Protein AF-A0A662KWF3-F1 (afdb_monomer)

Foldseek 3Di:
DDKDKPPAAAEEAEFKDKIWIDDDPQWQKKFKWWAFLVNPGIDGPDMDRDPRDIDGHGPPCPPSGTPPAAFTKIKMWTAGPVRDIDIDMHTYHYHYD

Radius of gyration: 13.08 Å; Cα contacts (8 Å, |Δi|>4): 223; chains: 1; bounding box: 26×28×37 Å

Sequence (97 aa):
FGIKVLPIIGQIVIGDVTVKVDADSDIKRVEFLLPLACHCGREIMHVDTTPPFEWEWKMDYDDDEIRDEGFTELYVRGYDANWNEYGDGITLYKVKL

pLDDT: mean 86.65, std 9.7, range [50.31, 97.5]

Structure (mmCIF, N/CA/C/O backbone):
data_AF-A0A662KWF3-F1
#
_entry.id   AF-A0A662KWF3-F1
#
loop_
_atom_site.group_PDB
_atom_site.id
_atom_site.type_symbol
_atom_site.label_atom_id
_atom_site.label_alt_id
_atom_site.label_comp_id
_atom_site.label_asym_id
_atom_site.label_entity_id
_atom_site.label_seq_id
_atom_site.pdbx_PDB_ins_code
_atom_site.Cartn_x
_atom_site.Cartn_y
_atom_site.Cartn_z
_atom_site.occupancy
_atom_site.B_iso_or_equiv
_atom_site.auth_seq_id
_atom_site.auth_comp_id
_atom_site.auth_asym_id
_atom_site.auth_atom_id
_atom_site.pdbx_PDB_model_num
ATOM 1 N N . PHE A 1 1 ? -1.349 -4.984 -16.538 1.00 50.31 1 PHE A N 1
ATOM 2 C CA . PHE A 1 1 ? -0.984 -3.953 -15.561 1.00 50.31 1 PHE A CA 1
ATOM 3 C C . PHE A 1 1 ? -2.074 -3.858 -14.530 1.00 50.31 1 PHE A C 1
ATOM 5 O O . PHE A 1 1 ? -3.039 -3.119 -14.697 1.00 50.31 1 PHE A O 1
ATOM 12 N N . GLY A 1 2 ? -1.968 -4.726 -13.531 1.00 64.38 2 GLY A N 1
ATOM 13 C CA . GLY A 1 2 ? -2.848 -4.753 -12.376 1.00 64.38 2 GLY A CA 1
ATOM 14 C C . GLY A 1 2 ? -2.019 -4.746 -11.103 1.00 64.38 2 GLY A C 1
ATOM 15 O O . GLY A 1 2 ? -0.981 -5.398 -11.026 1.00 64.38 2 GLY A O 1
ATOM 16 N N . ILE A 1 3 ? -2.488 -3.991 -10.121 1.00 73.81 3 ILE A N 1
ATOM 17 C CA . ILE A 1 3 ? -2.066 -4.098 -8.733 1.00 73.81 3 ILE A CA 1
ATOM 18 C C . ILE A 1 3 ? -3.325 -4.477 -7.973 1.00 73.81 3 ILE A C 1
ATOM 20 O O . ILE A 1 3 ? -4.370 -3.863 -8.180 1.00 73.81 3 ILE A O 1
ATOM 24 N N . LYS A 1 4 ? -3.240 -5.511 -7.144 1.00 80.06 4 LYS A N 1
ATOM 25 C CA . LYS A 1 4 ? -4.325 -5.921 -6.262 1.00 80.06 4 LYS A CA 1
ATOM 26 C C . LYS A 1 4 ? -3.813 -5.968 -4.836 1.00 80.06 4 LYS A C 1
ATOM 28 O O . LYS A 1 4 ? -2.857 -6.682 -4.536 1.00 80.06 4 LYS A O 1
ATOM 33 N N . VAL A 1 5 ? -4.484 -5.232 -3.961 1.00 78.00 5 VAL A N 1
ATOM 34 C CA . VAL A 1 5 ? -4.140 -5.159 -2.540 1.00 78.00 5 VAL A CA 1
ATOM 35 C C . VAL A 1 5 ? -4.991 -6.131 -1.736 1.00 78.00 5 VAL A C 1
ATOM 37 O O . VAL A 1 5 ? -6.187 -6.300 -1.984 1.00 78.00 5 VAL A O 1
ATOM 40 N N . LEU A 1 6 ? -4.358 -6.773 -0.762 1.00 79.44 6 LEU A N 1
ATOM 41 C CA . LEU A 1 6 ? -5.004 -7.505 0.318 1.00 79.44 6 LEU A CA 1
ATOM 42 C C . LEU A 1 6 ? -4.649 -6.817 1.642 1.00 79.44 6 LEU A C 1
ATOM 44 O O . LEU A 1 6 ? -3.481 -6.455 1.807 1.00 79.44 6 LEU A O 1
ATOM 48 N N . PRO A 1 7 ? -5.587 -6.650 2.596 1.00 76.31 7 PRO A N 1
ATOM 49 C CA . PRO A 1 7 ? -6.963 -7.179 2.652 1.00 76.31 7 PRO A CA 1
ATOM 50 C C . PRO A 1 7 ? -7.917 -6.609 1.587 1.00 76.31 7 PRO A C 1
ATOM 52 O O . PRO A 1 7 ? -7.607 -5.634 0.919 1.00 76.31 7 PRO A O 1
ATOM 55 N N . ILE A 1 8 ? -9.074 -7.243 1.379 1.00 79.00 8 ILE A N 1
ATOM 56 C CA . ILE A 1 8 ? -10.046 -6.769 0.376 1.00 79.00 8 ILE A CA 1
ATOM 57 C C . ILE A 1 8 ? -10.885 -5.599 0.911 1.00 79.00 8 ILE A C 1
ATOM 59 O O . ILE A 1 8 ? -11.068 -5.447 2.119 1.00 79.00 8 ILE A O 1
ATOM 63 N N . ILE A 1 9 ? -11.428 -4.788 -0.001 1.00 72.06 9 ILE A N 1
ATOM 64 C CA . ILE A 1 9 ? -12.276 -3.627 0.317 1.00 72.06 9 ILE A CA 1
ATOM 65 C C . ILE A 1 9 ? -13.409 -4.017 1.280 1.00 72.06 9 ILE A C 1
ATOM 67 O O . ILE A 1 9 ? -14.111 -5.006 1.065 1.00 72.06 9 ILE A O 1
ATOM 71 N N . GLY A 1 10 ? -13.613 -3.206 2.321 1.00 64.44 10 GLY A N 1
ATOM 72 C CA . GLY A 1 10 ? -14.696 -3.360 3.296 1.00 64.44 10 GLY A CA 1
ATOM 73 C C . GLY A 1 10 ? -14.430 -4.387 4.398 1.00 64.44 10 GLY A C 1
ATOM 74 O O . GLY A 1 10 ? -15.309 -4.631 5.225 1.00 64.44 10 GLY A O 1
ATOM 75 N N . GLN A 1 11 ? -13.239 -4.987 4.440 1.00 78.38 11 GLN A N 1
ATOM 76 C CA . GLN A 1 11 ? -12.863 -5.908 5.504 1.00 78.38 11 GLN A CA 1
ATOM 77 C C . GLN A 1 11 ? -12.621 -5.161 6.830 1.00 78.38 11 GLN A C 1
ATOM 79 O O . GLN A 1 11 ? -11.982 -4.108 6.864 1.00 78.38 11 GLN A O 1
ATOM 84 N N . ILE A 1 12 ? -13.122 -5.731 7.931 1.00 80.12 12 ILE A N 1
ATOM 85 C CA . ILE A 1 12 ? -12.731 -5.332 9.288 1.00 80.12 12 ILE A CA 1
ATOM 86 C C . ILE A 1 12 ? -11.432 -6.063 9.621 1.00 80.12 12 ILE A C 1
ATOM 88 O O . ILE A 1 12 ? -11.368 -7.291 9.518 1.00 80.12 12 ILE A O 1
ATOM 92 N N . VAL A 1 13 ? -10.409 -5.314 10.016 1.00 81.75 13 VAL A N 1
ATOM 93 C CA . VAL A 1 13 ? -9.107 -5.845 10.436 1.00 81.75 13 VAL A CA 1
ATOM 94 C C . VAL A 1 13 ? -8.815 -5.410 11.866 1.00 81.75 13 VAL A C 1
ATOM 96 O O . VAL A 1 13 ? -9.207 -4.322 12.278 1.00 81.75 13 VAL A O 1
ATOM 99 N N . ILE A 1 14 ? -8.190 -6.288 12.645 1.00 79.88 14 ILE A N 1
ATOM 100 C CA . ILE A 1 14 ? -7.990 -6.109 14.086 1.00 79.88 14 ILE A CA 1
ATOM 101 C C . ILE A 1 14 ? -6.502 -6.286 14.373 1.00 79.88 14 ILE A C 1
ATOM 103 O O . ILE A 1 14 ? -5.947 -7.315 13.989 1.00 79.88 14 ILE A O 1
ATOM 107 N N . GLY A 1 15 ? -5.884 -5.333 15.071 1.00 82.75 15 GLY A N 1
ATOM 108 C CA . GLY A 1 15 ? -4.466 -5.422 15.414 1.00 82.75 15 GLY A CA 1
ATOM 109 C C . GLY A 1 15 ? -3.528 -5.097 14.247 1.00 82.75 15 GLY A C 1
ATOM 110 O O . GLY A 1 15 ? -3.870 -4.344 13.329 1.00 82.75 15 GLY A O 1
ATOM 111 N N . ASP A 1 16 ? -2.341 -5.698 14.296 1.00 85.69 16 ASP A N 1
ATOM 112 C CA . ASP A 1 16 ? -1.352 -5.640 13.222 1.00 85.69 16 ASP A CA 1
ATOM 113 C C . ASP A 1 16 ? -1.870 -6.358 11.970 1.00 85.69 16 ASP A C 1
ATOM 115 O O . ASP A 1 16 ? -2.461 -7.441 12.037 1.00 85.69 16 ASP A O 1
ATOM 119 N N . VAL A 1 17 ? -1.637 -5.756 10.805 1.00 88.31 17 VAL A N 1
ATOM 120 C CA . VAL A 1 17 ? -2.158 -6.257 9.529 1.00 88.31 17 VAL A CA 1
ATOM 121 C C . VAL A 1 17 ? -1.018 -6.462 8.550 1.00 88.31 17 VAL A C 1
ATOM 123 O O . VAL A 1 17 ? -0.250 -5.546 8.272 1.00 88.31 17 VAL A O 1
ATOM 126 N N . THR A 1 18 ? -0.936 -7.654 7.960 1.00 90.19 18 THR A N 1
ATOM 127 C CA . THR A 1 18 ? -0.069 -7.876 6.801 1.00 90.19 18 THR A CA 1
ATOM 128 C C . THR A 1 18 ? -0.796 -7.454 5.535 1.00 90.19 18 THR A C 1
ATOM 130 O O . THR A 1 18 ? -1.758 -8.099 5.110 1.00 90.19 18 THR A O 1
ATOM 133 N N . VAL A 1 19 ? -0.313 -6.383 4.920 1.00 91.38 19 VAL A N 1
ATOM 134 C CA . VAL A 1 19 ? -0.727 -5.968 3.586 1.00 91.38 19 VAL A CA 1
ATOM 135 C C . VAL A 1 19 ? 0.083 -6.750 2.567 1.00 91.38 19 VAL A C 1
ATOM 137 O O . VAL A 1 19 ? 1.306 -6.826 2.673 1.00 91.38 19 VAL A O 1
ATOM 140 N N . LYS A 1 20 ? -0.591 -7.302 1.557 1.00 92.38 20 LYS A N 1
ATOM 141 C CA . LYS A 1 20 ? 0.066 -7.968 0.428 1.00 92.38 20 LYS A CA 1
ATOM 142 C C . LYS A 1 20 ? -0.367 -7.342 -0.878 1.00 92.38 20 LYS A C 1
ATOM 144 O O . LYS A 1 20 ? -1.549 -7.050 -1.061 1.00 92.38 20 LYS A O 1
ATOM 149 N N . VAL A 1 21 ? 0.586 -7.177 -1.782 1.00 92.50 21 VAL A N 1
ATOM 150 C CA . VAL A 1 21 ? 0.342 -6.640 -3.114 1.00 92.50 21 VAL A CA 1
ATOM 151 C C . VAL A 1 21 ? 0.680 -7.696 -4.156 1.00 92.50 21 VAL A C 1
ATOM 153 O O . VAL A 1 21 ? 1.827 -8.115 -4.293 1.00 92.50 21 VAL A O 1
ATOM 156 N N . ASP A 1 22 ? -0.346 -8.110 -4.894 1.00 90.38 22 ASP A N 1
ATOM 157 C CA . ASP A 1 22 ? -0.194 -8.897 -6.111 1.00 90.38 22 ASP A CA 1
ATOM 158 C C . ASP A 1 22 ? -0.029 -7.927 -7.284 1.00 90.38 22 ASP A C 1
ATOM 160 O O . ASP A 1 22 ? -0.906 -7.099 -7.548 1.00 90.38 22 ASP A O 1
ATOM 164 N N . ALA A 1 23 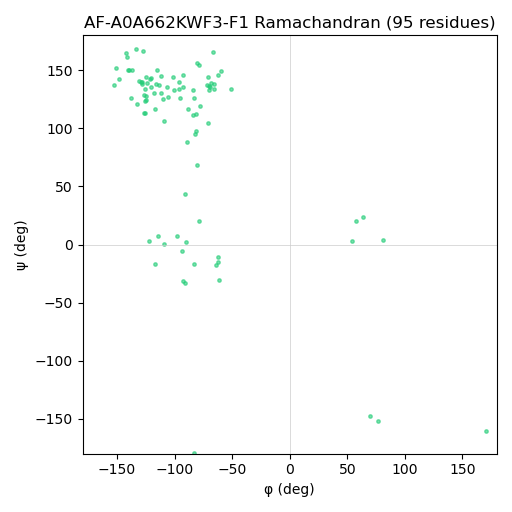? 1.132 -7.976 -7.925 1.00 89.69 23 ALA A N 1
ATOM 165 C CA . ALA A 1 23 ? 1.542 -7.045 -8.963 1.00 89.69 23 ALA A CA 1
ATOM 166 C C . ALA A 1 23 ? 2.205 -7.796 -10.119 1.00 89.69 23 ALA A C 1
ATOM 168 O O . ALA A 1 23 ? 2.850 -8.830 -9.924 1.00 89.69 23 ALA A O 1
ATOM 169 N N . ASP A 1 24 ? 2.076 -7.245 -11.325 1.00 89.31 24 ASP A N 1
ATOM 170 C CA . ASP A 1 24 ? 2.728 -7.799 -12.510 1.00 89.31 24 ASP A CA 1
ATOM 171 C C . ASP A 1 24 ? 4.267 -7.829 -12.348 1.00 89.31 24 ASP A C 1
ATOM 173 O O . ASP A 1 24 ? 4.875 -6.996 -11.674 1.00 89.31 24 ASP A O 1
ATOM 177 N N . SER A 1 25 ? 4.926 -8.808 -12.983 1.00 89.62 25 SER A N 1
ATOM 178 C CA . SER A 1 25 ? 6.372 -9.081 -12.812 1.00 89.62 25 SER A CA 1
ATOM 179 C C . SER A 1 25 ? 7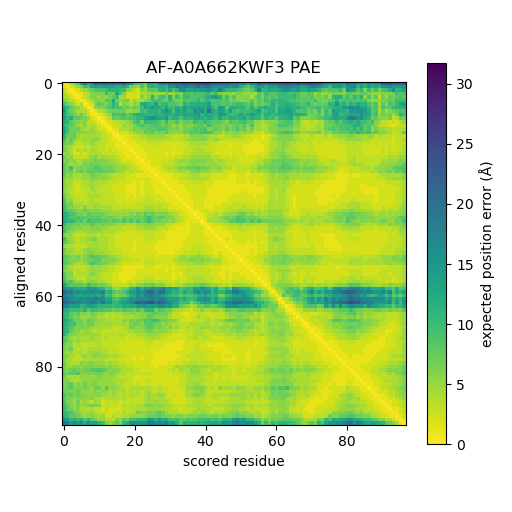.321 -7.940 -13.234 1.00 89.62 25 SER A C 1
ATOM 181 O O . SER A 1 25 ? 8.523 -7.950 -12.932 1.00 89.62 25 SER A O 1
ATOM 183 N N . ASP A 1 26 ? 6.809 -6.965 -13.979 1.00 93.00 26 ASP A N 1
ATOM 184 C CA . ASP A 1 26 ? 7.530 -5.780 -14.425 1.00 93.00 26 ASP A CA 1
ATOM 185 C C . ASP A 1 26 ? 7.575 -4.669 -13.366 1.00 93.00 26 ASP A C 1
ATOM 187 O O . ASP A 1 26 ? 8.473 -3.827 -13.440 1.00 93.00 26 ASP A O 1
ATOM 191 N N . ILE A 1 27 ? 6.715 -4.720 -12.343 1.00 95.25 27 ILE A N 1
ATOM 192 C CA . ILE A 1 27 ? 6.778 -3.827 -11.182 1.00 95.25 27 ILE A CA 1
ATOM 193 C C . ILE A 1 27 ? 8.062 -4.097 -10.386 1.00 95.25 27 ILE A C 1
ATOM 195 O O . ILE A 1 27 ? 8.447 -5.242 -10.136 1.00 95.25 27 ILE A O 1
ATOM 199 N N . LYS A 1 28 ? 8.763 -3.021 -10.017 1.00 95.62 28 LYS A N 1
ATOM 200 C CA . LYS A 1 28 ? 10.068 -3.037 -9.329 1.00 95.62 28 LYS A CA 1
ATOM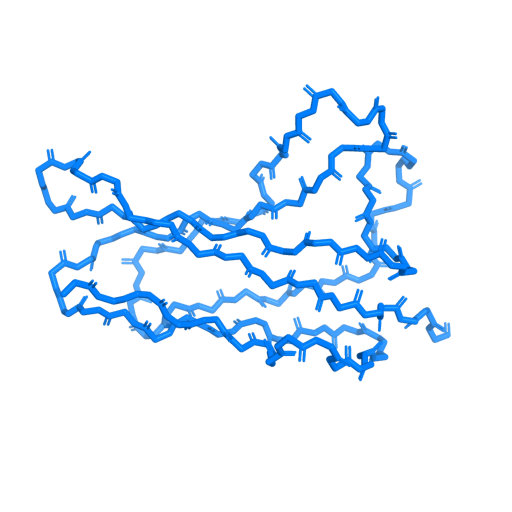 201 C C . LYS A 1 28 ? 10.040 -2.421 -7.942 1.00 95.62 28 LYS A C 1
ATOM 203 O O . LYS A 1 28 ? 10.971 -2.621 -7.170 1.00 95.62 28 LYS A O 1
ATOM 208 N N . ARG A 1 29 ? 9.002 -1.653 -7.637 1.00 96.38 29 ARG A N 1
ATOM 209 C CA . ARG A 1 29 ? 8.873 -0.932 -6.378 1.00 96.38 29 ARG A CA 1
ATOM 210 C C . ARG A 1 29 ? 7.406 -0.738 -6.066 1.00 96.38 29 ARG A C 1
ATOM 212 O O . ARG A 1 29 ? 6.666 -0.359 -6.965 1.00 96.38 29 ARG A O 1
ATOM 219 N N . VAL A 1 30 ? 7.021 -0.945 -4.816 1.00 96.88 30 VAL A N 1
ATOM 220 C CA . VAL A 1 30 ? 5.699 -0.636 -4.283 1.00 96.88 30 VAL A CA 1
ATOM 221 C C . VAL A 1 30 ? 5.868 0.259 -3.062 1.00 96.88 30 VAL A C 1
ATOM 223 O O . VAL A 1 30 ? 6.581 -0.080 -2.123 1.00 96.88 30 VAL A O 1
ATOM 226 N N . GLU A 1 31 ? 5.231 1.420 -3.087 1.00 97.50 31 GLU A N 1
ATOM 227 C CA . GLU A 1 31 ? 5.070 2.302 -1.936 1.00 97.50 31 GLU A CA 1
ATOM 228 C C . GLU A 1 31 ? 3.706 2.032 -1.299 1.00 97.50 31 GLU A C 1
ATOM 230 O O . GLU A 1 31 ? 2.699 1.961 -2.003 1.00 97.50 31 GLU A O 1
ATOM 235 N N . PHE A 1 32 ? 3.669 1.910 0.024 1.00 95.31 32 PHE A N 1
ATOM 236 C CA . PHE A 1 32 ? 2.455 1.776 0.822 1.00 95.31 32 PHE A CA 1
ATOM 237 C C . PHE A 1 32 ? 2.205 3.093 1.536 1.00 95.31 32 PHE A C 1
ATOM 239 O O . PHE A 1 32 ? 3.098 3.614 2.208 1.00 95.31 32 PHE A O 1
ATOM 246 N N . LEU A 1 33 ? 1.004 3.639 1.376 1.00 94.69 33 LEU A N 1
ATOM 247 C CA . LEU A 1 33 ? 0.673 4.973 1.840 1.00 94.69 33 LEU A CA 1
ATOM 248 C C . LEU A 1 33 ? -0.596 4.990 2.675 1.00 94.69 33 LEU A C 1
ATOM 250 O O . LEU A 1 33 ? -1.603 4.371 2.315 1.00 94.69 33 LEU A O 1
ATOM 254 N N . LEU A 1 34 ? -0.559 5.793 3.734 1.00 92.81 34 LEU A N 1
ATOM 255 C CA . LEU A 1 34 ? -1.708 6.072 4.585 1.00 92.81 34 LEU A CA 1
ATOM 256 C C . LEU A 1 34 ? -2.103 7.550 4.508 1.00 92.81 34 LEU A C 1
ATOM 258 O O . LEU A 1 34 ? -1.257 8.409 4.253 1.00 92.81 34 LEU A O 1
ATOM 262 N N . PRO A 1 35 ? -3.393 7.871 4.686 1.00 92.06 35 PRO A N 1
ATOM 263 C CA . PRO A 1 35 ? -3.866 9.243 4.735 1.00 92.06 35 PRO A CA 1
ATOM 264 C C . PRO A 1 35 ? -3.361 9.952 5.990 1.00 92.06 35 PRO A C 1
ATOM 266 O O . PRO A 1 35 ? -3.401 9.405 7.090 1.00 92.06 35 PRO A O 1
ATOM 269 N N . LEU A 1 36 ? -2.967 11.211 5.821 1.00 90.94 36 LEU A N 1
ATOM 270 C CA . LEU A 1 36 ? -2.682 12.099 6.941 1.00 90.94 36 LEU A CA 1
ATOM 271 C C . LEU A 1 36 ? -3.991 12.487 7.654 1.00 90.94 36 LEU A C 1
ATOM 273 O O . LEU A 1 36 ? -5.013 12.736 7.003 1.00 90.94 36 LEU A O 1
ATOM 277 N N . ALA A 1 37 ? -3.957 12.628 8.977 1.00 87.94 37 ALA A N 1
ATOM 278 C CA . ALA A 1 37 ? -5.100 13.015 9.806 1.00 87.94 37 ALA A CA 1
ATOM 279 C C . ALA A 1 37 ? -5.648 14.415 9.463 1.00 87.94 37 ALA A C 1
ATOM 281 O O . ALA A 1 37 ? -6.857 14.654 9.512 1.00 87.94 37 ALA A O 1
ATOM 282 N N . CYS A 1 38 ? -4.782 15.327 9.002 1.00 86.44 38 CYS A N 1
ATOM 283 C CA . CYS A 1 38 ? -5.155 16.643 8.458 1.00 86.44 38 CYS A CA 1
ATOM 284 C C . CYS A 1 38 ? -6.034 16.568 7.191 1.00 86.44 38 CYS A C 1
ATOM 286 O O . CYS A 1 38 ? -6.505 17.605 6.727 1.00 86.44 38 CYS A O 1
ATOM 288 N N . HIS A 1 39 ? -6.203 15.384 6.581 1.00 83.56 39 HIS A N 1
ATOM 289 C CA . HIS A 1 39 ? -6.809 15.184 5.256 1.00 83.56 39 HIS A CA 1
ATOM 290 C C . HIS A 1 39 ? -6.101 15.958 4.127 1.00 83.56 39 HIS A C 1
ATOM 292 O O . HIS A 1 39 ? -6.669 16.192 3.061 1.00 83.56 39 HIS A O 1
ATOM 298 N N . CYS A 1 40 ? -4.850 16.358 4.354 1.00 85.69 40 CYS A N 1
ATOM 299 C CA . CYS A 1 40 ? -4.071 17.195 3.449 1.00 85.69 40 CYS A CA 1
ATOM 300 C C . CYS A 1 40 ? -3.194 16.397 2.472 1.00 85.69 40 CYS A C 1
ATOM 302 O O . CYS A 1 40 ? -2.613 16.976 1.556 1.00 85.69 40 CYS A O 1
ATOM 304 N N . GLY A 1 41 ? -3.131 15.071 2.618 1.00 91.25 41 GLY A N 1
ATOM 305 C CA . GLY A 1 41 ? -2.351 14.215 1.736 1.00 91.25 41 GLY A CA 1
ATOM 306 C C . GLY A 1 41 ? -2.239 12.778 2.231 1.00 91.25 41 GLY A C 1
ATOM 307 O O . GLY A 1 41 ? -3.047 12.310 3.037 1.00 91.25 41 GLY A O 1
ATOM 308 N N . ARG A 1 42 ? -1.228 12.084 1.709 1.00 93.00 42 ARG A N 1
ATOM 309 C CA . ARG A 1 42 ? -0.860 10.719 2.085 1.00 93.00 42 ARG A CA 1
ATOM 310 C C . ARG A 1 42 ? 0.636 10.674 2.353 1.00 93.00 42 ARG A C 1
ATOM 312 O O . ARG A 1 42 ? 1.390 11.271 1.586 1.00 93.00 42 ARG A O 1
ATOM 319 N N . GLU A 1 43 ? 1.023 9.933 3.375 1.00 92.38 43 GLU A N 1
ATOM 320 C CA . GLU A 1 43 ? 2.412 9.709 3.764 1.00 92.38 43 GLU A CA 1
ATOM 321 C C . GLU A 1 43 ? 2.868 8.334 3.266 1.00 92.38 43 GLU A C 1
ATOM 323 O O . GLU A 1 43 ? 2.070 7.393 3.237 1.00 92.38 43 GLU A O 1
ATOM 328 N N . ILE A 1 44 ? 4.133 8.206 2.852 1.00 94.44 44 ILE A N 1
ATOM 329 C CA . ILE A 1 44 ? 4.717 6.905 2.503 1.00 94.44 44 ILE A CA 1
ATOM 330 C C . ILE A 1 44 ? 5.144 6.220 3.798 1.00 94.44 44 ILE A C 1
ATOM 332 O O . ILE A 1 44 ? 6.104 6.633 4.439 1.00 94.44 44 ILE A O 1
ATOM 336 N N . MET A 1 45 ? 4.461 5.136 4.141 1.00 92.38 45 MET A N 1
ATOM 337 C CA . MET A 1 45 ? 4.718 4.384 5.369 1.00 92.38 45 MET A CA 1
ATOM 338 C C . MET A 1 45 ? 5.742 3.273 5.158 1.00 92.38 45 MET A C 1
ATOM 340 O O . MET A 1 45 ? 6.515 2.941 6.055 1.00 92.38 45 MET A O 1
ATOM 344 N N . HIS A 1 46 ? 5.748 2.683 3.963 1.00 95.12 46 HIS A N 1
ATOM 345 C CA . HIS A 1 46 ? 6.662 1.606 3.620 1.00 95.12 46 HIS A CA 1
ATOM 346 C C . HIS A 1 46 ? 6.983 1.596 2.129 1.00 95.12 46 HIS A C 1
ATOM 348 O O . HIS A 1 46 ? 6.179 2.015 1.297 1.00 95.12 46 HIS A O 1
ATOM 354 N N . VAL A 1 47 ? 8.169 1.097 1.792 1.00 96.56 47 VAL A N 1
ATOM 355 C CA . VAL A 1 47 ? 8.607 0.888 0.414 1.00 96.56 47 VAL A CA 1
ATOM 356 C C . VAL A 1 47 ? 9.198 -0.504 0.318 1.00 96.56 47 VAL A C 1
ATOM 358 O O . VAL A 1 47 ? 10.197 -0.791 0.974 1.00 96.56 47 VAL A O 1
ATOM 361 N N . ASP A 1 48 ? 8.623 -1.323 -0.552 1.00 97.06 48 ASP A N 1
ATOM 362 C CA . ASP A 1 48 ? 9.140 -2.644 -0.875 1.00 97.06 48 ASP A CA 1
ATOM 363 C C . ASP A 1 48 ? 9.612 -2.679 -2.334 1.00 97.06 48 ASP A C 1
ATOM 365 O O . ASP A 1 48 ? 8.987 -2.123 -3.236 1.00 97.06 48 ASP A O 1
ATOM 369 N N . THR A 1 49 ? 10.759 -3.301 -2.574 1.00 96.38 49 THR A N 1
ATOM 370 C CA . THR A 1 49 ? 11.381 -3.435 -3.903 1.00 96.38 49 THR A CA 1
ATOM 371 C C . THR A 1 49 ? 11.605 -4.891 -4.303 1.00 96.38 49 THR A C 1
ATOM 373 O O . THR A 1 49 ? 12.153 -5.157 -5.373 1.00 96.38 49 THR A O 1
ATOM 376 N N . THR A 1 50 ? 11.177 -5.847 -3.472 1.00 93.50 50 THR A N 1
ATOM 377 C CA . THR A 1 50 ? 11.389 -7.277 -3.704 1.00 93.50 50 THR A CA 1
ATOM 378 C C . THR A 1 50 ? 10.060 -8.033 -3.657 1.00 93.50 50 THR A C 1
ATOM 380 O O . THR A 1 50 ? 9.475 -8.155 -2.591 1.00 93.50 50 THR A O 1
ATOM 383 N N . PRO A 1 51 ? 9.583 -8.600 -4.781 1.00 90.44 51 PRO A N 1
ATOM 384 C CA . PRO A 1 51 ? 8.408 -9.467 -4.769 1.00 90.44 51 PRO A CA 1
ATOM 385 C C . PRO A 1 51 ? 8.622 -10.737 -3.911 1.00 90.44 51 PRO A C 1
ATOM 387 O O . PRO A 1 51 ? 9.717 -11.310 -3.961 1.00 90.44 51 PRO A O 1
ATOM 390 N N . PRO A 1 52 ? 7.588 -11.262 -3.220 1.00 91.56 52 PRO A N 1
ATOM 391 C CA . PRO A 1 52 ? 6.242 -10.698 -3.089 1.00 91.56 52 PRO A CA 1
ATOM 392 C C . PRO A 1 52 ? 6.248 -9.416 -2.248 1.00 91.56 52 PRO A C 1
ATOM 394 O O . PRO A 1 52 ? 6.886 -9.382 -1.204 1.00 91.56 52 PRO A O 1
ATOM 397 N N . PHE A 1 53 ? 5.529 -8.388 -2.711 1.00 95.06 53 PHE A N 1
ATOM 398 C CA . PHE A 1 53 ? 5.514 -7.086 -2.047 1.00 95.06 53 PHE A CA 1
ATOM 399 C C . PHE A 1 53 ? 4.602 -7.118 -0.823 1.00 95.06 53 PHE A C 1
ATOM 401 O O . PHE A 1 53 ? 3.392 -7.353 -0.952 1.00 95.06 53 PHE A O 1
ATOM 408 N N . GLU A 1 54 ? 5.162 -6.866 0.355 1.00 95.25 54 GLU A N 1
ATOM 409 C CA . GLU A 1 54 ? 4.440 -6.996 1.621 1.00 95.25 54 GLU A CA 1
ATOM 410 C C . GLU A 1 54 ? 4.790 -5.876 2.604 1.00 95.25 54 GLU A C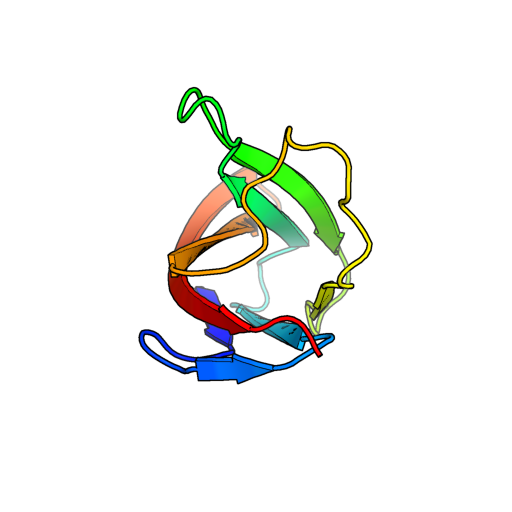 1
ATOM 412 O O . GLU A 1 54 ? 5.899 -5.352 2.626 1.00 95.25 54 GLU A O 1
ATOM 417 N N . TRP A 1 55 ? 3.829 -5.524 3.458 1.00 94.19 55 TRP A N 1
ATOM 418 C CA . TRP A 1 55 ? 4.053 -4.594 4.558 1.00 94.19 55 TRP A CA 1
ATOM 419 C C . TRP A 1 55 ? 3.356 -5.083 5.827 1.00 94.19 55 TRP A C 1
ATOM 421 O O . TRP A 1 55 ? 2.153 -5.347 5.837 1.00 94.19 55 TRP A O 1
ATOM 431 N N . GLU A 1 56 ? 4.121 -5.199 6.911 1.00 91.81 56 GLU A N 1
ATOM 432 C CA . GLU A 1 56 ? 3.588 -5.397 8.257 1.00 91.81 56 GLU A CA 1
ATOM 433 C C . GLU A 1 56 ? 3.184 -4.036 8.834 1.00 91.81 56 GLU A C 1
ATOM 435 O O . GLU A 1 56 ? 4.007 -3.290 9.368 1.00 91.81 56 GLU A O 1
ATOM 440 N N . TRP A 1 57 ? 1.906 -3.698 8.688 1.00 89.25 57 TRP A N 1
ATOM 441 C CA . TRP A 1 57 ? 1.344 -2.461 9.203 1.00 89.25 57 TRP A CA 1
ATOM 442 C C . TRP A 1 57 ? 1.027 -2.610 10.692 1.00 89.25 57 TRP A C 1
ATOM 444 O O . TRP A 1 57 ? -0.023 -3.139 11.076 1.00 89.25 57 TRP A O 1
ATOM 454 N N . LYS A 1 58 ? 1.963 -2.130 11.514 1.00 82.19 58 LYS A N 1
ATOM 455 C CA . LYS A 1 58 ? 1.879 -2.139 12.979 1.00 82.19 58 LYS A CA 1
ATOM 456 C C . LYS A 1 58 ? 0.991 -1.018 13.511 1.00 82.19 58 LYS A C 1
ATOM 458 O O . LYS A 1 58 ? 0.755 -0.025 12.825 1.00 82.19 58 LYS A O 1
ATOM 463 N N . MET A 1 59 ? 0.433 -1.224 14.704 1.00 67.19 59 MET A N 1
ATOM 464 C CA . MET A 1 59 ? -0.439 -0.267 15.408 1.00 67.19 59 MET A CA 1
ATOM 465 C C . MET A 1 59 ? 0.324 0.688 16.342 1.00 67.19 59 MET A C 1
ATOM 467 O O . MET A 1 59 ? -0.083 0.883 17.486 1.00 67.19 59 MET A O 1
ATOM 471 N N . ASP A 1 60 ? 1.461 1.230 15.911 1.00 64.56 60 ASP A N 1
ATOM 472 C CA . ASP A 1 60 ? 2.328 2.064 16.755 1.00 64.56 60 ASP A CA 1
ATOM 473 C C . ASP A 1 60 ? 2.434 3.533 16.314 1.00 64.56 60 ASP A C 1
ATOM 475 O O . ASP A 1 60 ? 3.188 4.294 16.921 1.00 64.56 60 ASP A O 1
ATOM 479 N N . TYR A 1 61 ? 1.646 3.966 15.324 1.00 65.38 61 TYR A N 1
ATOM 480 C CA . TYR A 1 61 ? 1.586 5.368 14.897 1.00 65.38 61 TYR A CA 1
ATOM 481 C C . TYR A 1 61 ? 0.684 6.191 15.837 1.00 65.38 61 TYR A C 1
ATOM 483 O O . TYR A 1 61 ? -0.399 6.629 15.475 1.00 65.38 61 TYR A O 1
ATOM 491 N N . ASP A 1 62 ? 1.127 6.389 17.080 1.00 62.47 62 ASP A N 1
ATOM 492 C CA . ASP A 1 62 ? 0.441 7.192 18.114 1.00 62.47 62 ASP A CA 1
ATOM 493 C C . ASP A 1 62 ? 0.654 8.720 17.919 1.00 62.47 62 ASP A C 1
ATOM 495 O O . ASP A 1 62 ? 0.542 9.499 18.866 1.00 62.47 62 ASP A O 1
ATOM 499 N N . ASP A 1 63 ? 1.021 9.172 16.714 1.00 65.12 63 ASP A N 1
ATOM 500 C CA . ASP A 1 63 ? 1.455 10.553 16.460 1.00 65.12 63 ASP A CA 1
ATOM 501 C C . ASP A 1 63 ? 0.330 11.533 16.080 1.00 65.12 63 ASP A C 1
ATOM 503 O O . ASP A 1 63 ? 0.612 12.708 15.868 1.00 65.12 63 ASP A O 1
ATOM 507 N N . ASP A 1 64 ? -0.939 11.106 16.042 1.00 70.56 64 ASP A N 1
ATOM 508 C CA . ASP A 1 64 ? -2.095 11.893 15.559 1.00 70.56 64 ASP A CA 1
ATOM 509 C C . ASP A 1 64 ? -1.913 12.468 14.128 1.00 70.56 64 ASP A C 1
ATOM 511 O O . ASP A 1 64 ? -2.786 13.183 13.628 1.00 70.56 64 ASP A O 1
ATOM 515 N N . GLU A 1 65 ? -0.806 12.167 13.438 1.00 82.94 65 GLU A N 1
ATOM 516 C CA . GLU A 1 65 ? -0.468 12.696 12.115 1.00 82.94 65 GLU A CA 1
ATOM 517 C C . GLU A 1 65 ? -0.968 11.767 11.011 1.00 82.94 65 GLU A C 1
ATOM 519 O O . GLU A 1 65 ? -1.384 12.238 9.946 1.00 82.94 65 GLU A O 1
ATOM 524 N N . ILE A 1 66 ? -1.005 10.461 11.279 1.00 87.50 66 ILE A N 1
ATOM 525 C CA . ILE A 1 66 ? -1.487 9.430 10.360 1.00 87.50 66 ILE A CA 1
ATOM 526 C C . ILE A 1 66 ? -2.843 8.900 10.815 1.00 87.50 66 ILE A C 1
ATOM 528 O O . ILE A 1 66 ? -3.069 8.593 11.980 1.00 87.50 66 ILE A O 1
ATOM 532 N N . ARG A 1 67 ? -3.777 8.746 9.873 1.00 84.81 67 ARG A N 1
ATOM 533 C CA . ARG A 1 67 ? -5.053 8.080 10.144 1.00 84.81 67 ARG A CA 1
ATOM 534 C C . ARG A 1 67 ? -4.903 6.589 9.887 1.00 84.81 67 ARG A C 1
ATOM 536 O O . ARG A 1 67 ? -5.180 6.119 8.781 1.00 84.81 67 ARG A O 1
ATOM 543 N N . ASP A 1 68 ? -4.486 5.844 10.901 1.00 83.12 68 ASP A N 1
ATOM 544 C CA . ASP A 1 68 ? -4.198 4.417 10.780 1.00 83.12 68 ASP A CA 1
ATOM 545 C C . ASP A 1 68 ? -5.211 3.489 11.493 1.00 83.12 68 ASP A C 1
ATOM 547 O O . ASP A 1 68 ? -5.112 2.266 11.394 1.00 83.12 68 ASP A O 1
ATOM 551 N N . GLU A 1 69 ? -6.234 4.061 12.132 1.00 85.00 69 GLU A N 1
ATOM 552 C CA . GLU A 1 69 ? -7.322 3.363 12.827 1.00 85.00 69 GLU A CA 1
ATOM 553 C C . GLU A 1 69 ? -8.714 3.838 12.352 1.00 85.00 69 GLU A C 1
ATOM 555 O O . GLU A 1 69 ? -8.871 4.861 11.677 1.00 85.00 69 GLU A O 1
ATOM 560 N N . GLY A 1 70 ? -9.760 3.082 12.702 1.00 85.44 70 GLY A N 1
ATOM 561 C CA . GLY A 1 70 ? -11.143 3.367 12.323 1.00 85.44 70 GLY A CA 1
ATOM 562 C C . GLY A 1 70 ? -11.399 3.158 10.830 1.00 85.44 70 GLY A C 1
ATOM 563 O O . GLY A 1 70 ? -10.807 2.281 10.200 1.00 85.44 70 GLY A O 1
ATOM 564 N N . PHE A 1 71 ? -12.312 3.949 10.251 1.00 86.56 71 PHE A N 1
ATOM 565 C CA . PHE A 1 71 ? -12.495 3.979 8.797 1.00 86.56 71 PHE A CA 1
ATOM 566 C C . PHE A 1 71 ? -11.290 4.661 8.157 1.00 86.56 71 PHE A C 1
ATOM 568 O O . PHE A 1 71 ? -11.163 5.887 8.196 1.00 86.56 71 PHE A O 1
ATOM 575 N N . THR A 1 72 ? -10.423 3.861 7.545 1.00 87.81 72 THR A N 1
ATOM 576 C CA . THR A 1 72 ? -9.226 4.360 6.882 1.00 87.81 72 THR A CA 1
ATOM 577 C C . THR A 1 72 ? -9.043 3.754 5.496 1.00 87.81 72 THR A C 1
ATOM 579 O O . THR A 1 72 ? -9.750 2.837 5.072 1.00 87.81 72 THR A O 1
ATOM 582 N N . GLU A 1 73 ? -8.123 4.349 4.753 1.00 89.81 73 GLU A N 1
ATOM 583 C CA . GLU A 1 73 ? -7.793 3.975 3.393 1.00 89.81 73 GLU A CA 1
ATOM 584 C C . GLU A 1 73 ? -6.323 3.589 3.340 1.00 89.81 73 GLU A C 1
ATOM 586 O O . GLU A 1 73 ? -5.471 4.289 3.877 1.00 89.81 73 GLU A O 1
ATOM 591 N N . LEU A 1 74 ? -6.030 2.493 2.661 1.00 91.62 74 LEU A N 1
ATOM 592 C CA . LEU A 1 74 ? -4.678 2.088 2.338 1.00 91.62 74 LEU A CA 1
ATOM 593 C C . LEU A 1 74 ? -4.491 2.255 0.841 1.00 91.62 74 LEU A C 1
ATOM 595 O O . LEU A 1 74 ? -5.249 1.687 0.055 1.00 91.62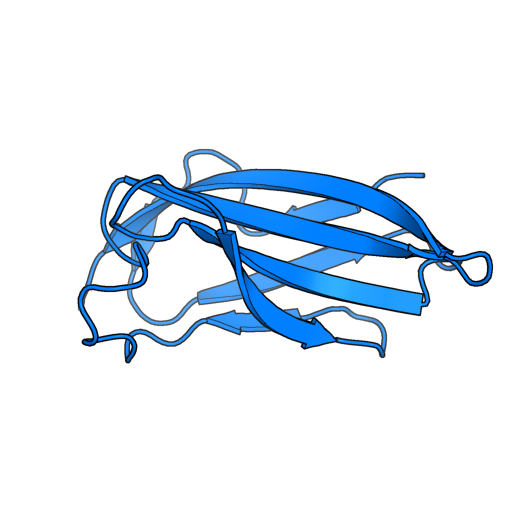 74 LEU A O 1
ATOM 599 N N . TYR A 1 75 ? -3.472 3.010 0.457 1.00 93.62 75 TYR A N 1
ATOM 600 C CA . TYR A 1 75 ? -3.103 3.198 -0.938 1.00 93.62 75 TYR A CA 1
ATOM 601 C C . TYR A 1 75 ? -1.773 2.528 -1.215 1.00 93.62 75 TYR A C 1
ATOM 603 O O . TYR A 1 75 ? -0.869 2.552 -0.384 1.00 93.62 75 TYR A O 1
ATOM 611 N N . VAL A 1 76 ? -1.637 1.982 -2.414 1.00 94.81 76 VAL A N 1
ATOM 612 C CA . VAL A 1 76 ? -0.366 1.466 -2.909 1.00 94.81 76 VAL A CA 1
ATOM 613 C C . VAL A 1 76 ? -0.025 2.120 -4.235 1.00 94.81 76 VAL A C 1
ATOM 615 O O . VAL A 1 76 ? -0.909 2.388 -5.052 1.00 94.81 76 VAL A O 1
ATOM 618 N N . ARG A 1 77 ? 1.263 2.377 -4.454 1.00 96.00 77 ARG A N 1
ATOM 619 C CA . ARG A 1 77 ? 1.800 2.853 -5.732 1.00 96.00 77 ARG A CA 1
ATOM 620 C C . ARG A 1 77 ? 2.929 1.944 -6.176 1.00 96.00 77 ARG A C 1
ATOM 622 O O . ARG A 1 77 ? 3.966 1.883 -5.527 1.00 96.00 77 ARG A O 1
ATOM 629 N N . GLY A 1 78 ? 2.717 1.227 -7.268 1.00 95.88 78 GLY A N 1
ATOM 630 C CA . GLY A 1 78 ? 3.730 0.440 -7.945 1.00 95.88 78 GLY A CA 1
ATOM 631 C C . GLY A 1 78 ? 4.421 1.231 -9.051 1.00 95.88 78 GLY A C 1
ATOM 632 O O . GLY A 1 78 ? 3.789 2.026 -9.743 1.00 95.88 78 GLY A O 1
ATOM 633 N N . TYR A 1 79 ? 5.708 0.964 -9.246 1.00 96.25 79 TYR A N 1
ATOM 634 C CA . TYR A 1 79 ? 6.520 1.554 -10.305 1.00 96.25 79 TYR A CA 1
ATOM 635 C C . TYR A 1 79 ? 7.196 0.463 -11.131 1.00 96.25 79 TYR A C 1
ATOM 637 O O . TYR A 1 79 ? 7.781 -0.467 -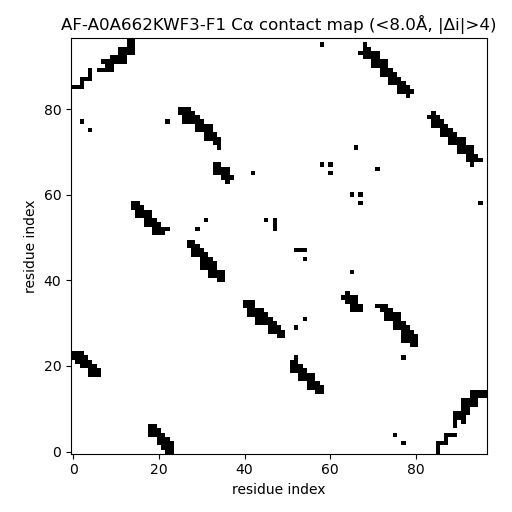10.567 1.00 96.25 79 TYR A O 1
ATOM 645 N N . ASP A 1 80 ? 7.145 0.585 -12.457 1.00 95.19 80 ASP A N 1
ATOM 646 C CA . ASP A 1 80 ? 7.932 -0.255 -13.365 1.00 95.19 80 ASP A CA 1
ATOM 647 C C . ASP A 1 80 ? 9.374 0.274 -13.535 1.00 95.19 80 ASP A C 1
ATOM 649 O O . ASP A 1 80 ? 9.775 1.286 -12.955 1.00 95.19 80 ASP A O 1
ATOM 653 N N . ALA A 1 81 ? 10.183 -0.411 -14.348 1.00 94.00 81 ALA A N 1
ATOM 654 C CA . ALA A 1 81 ? 11.572 -0.015 -14.610 1.00 94.00 81 ALA A CA 1
ATOM 655 C C . ALA A 1 81 ? 11.726 1.346 -15.326 1.00 94.00 81 ALA A C 1
ATOM 657 O O . ALA A 1 81 ? 12.817 1.917 -15.317 1.00 94.00 81 ALA A O 1
ATOM 658 N N . ASN A 1 82 ? 10.660 1.858 -15.946 1.00 96.25 82 ASN A N 1
ATOM 659 C CA . ASN A 1 82 ? 10.626 3.151 -16.627 1.00 96.25 82 ASN A CA 1
ATOM 660 C C . ASN A 1 82 ? 10.018 4.257 -15.753 1.00 96.25 82 ASN A C 1
ATOM 662 O O . ASN A 1 82 ? 9.819 5.364 -16.249 1.00 96.25 82 ASN A O 1
ATOM 666 N N . TRP A 1 83 ? 9.738 3.971 -14.477 1.00 93.31 83 TRP A N 1
ATOM 667 C CA . TRP A 1 83 ? 9.052 4.872 -13.549 1.00 93.31 83 TRP A CA 1
ATOM 668 C C . TRP A 1 83 ? 7.608 5.204 -13.942 1.00 93.31 83 TRP A C 1
ATOM 670 O O . TRP A 1 83 ? 7.074 6.220 -13.497 1.00 93.31 83 TRP A O 1
ATOM 680 N N . ASN A 1 84 ? 6.946 4.349 -14.730 1.00 94.81 84 ASN A N 1
ATOM 681 C CA . ASN A 1 84 ? 5.499 4.466 -14.886 1.00 94.81 84 ASN A CA 1
ATOM 682 C C . ASN A 1 84 ? 4.821 4.058 -13.578 1.00 94.81 84 ASN A C 1
ATOM 684 O O . ASN A 1 84 ? 5.155 3.022 -12.999 1.00 94.81 84 ASN A O 1
ATOM 688 N N . GLU A 1 85 ? 3.872 4.878 -13.133 1.00 93.94 85 GLU A N 1
ATOM 689 C CA . GLU A 1 85 ? 3.134 4.677 -11.891 1.00 93.94 85 GLU A CA 1
ATOM 690 C C . GLU A 1 85 ? 1.831 3.913 -12.139 1.00 93.94 85 GLU A C 1
ATOM 692 O O . GLU A 1 85 ? 1.060 4.228 -13.048 1.00 93.94 85 GLU A O 1
ATOM 697 N N . TYR A 1 86 ? 1.564 2.947 -11.269 1.00 92.88 86 TYR A N 1
ATOM 698 C CA . TYR A 1 86 ? 0.312 2.210 -11.179 1.00 92.88 86 TYR A CA 1
ATOM 699 C C . TYR A 1 86 ? -0.148 2.261 -9.728 1.00 92.88 86 TYR A C 1
ATOM 701 O O . TYR A 1 86 ? 0.664 2.101 -8.824 1.00 92.88 86 TYR A O 1
ATOM 709 N N . GLY A 1 87 ? -1.433 2.469 -9.471 1.00 90.50 87 GLY A N 1
ATOM 710 C CA . GLY A 1 87 ? -1.927 2.584 -8.103 1.00 90.50 87 GLY A CA 1
ATOM 711 C C . GLY A 1 87 ? -3.247 1.870 -7.905 1.00 90.50 87 GLY A C 1
ATOM 712 O O . GLY A 1 87 ? -4.052 1.774 -8.830 1.00 90.50 87 GLY A O 1
ATOM 713 N N . ASP A 1 88 ? -3.454 1.399 -6.684 1.00 90.25 88 ASP A N 1
ATOM 714 C CA . ASP A 1 88 ? -4.733 0.889 -6.205 1.00 90.25 88 ASP A CA 1
ATOM 715 C C . ASP A 1 88 ? -4.936 1.337 -4.752 1.00 90.25 88 ASP A C 1
ATOM 717 O O . ASP A 1 88 ? -3.994 1.762 -4.071 1.00 90.25 88 ASP A O 1
ATOM 721 N N . GLY A 1 89 ? -6.174 1.294 -4.280 1.00 88.81 89 GLY A N 1
ATOM 722 C CA . GLY A 1 89 ? -6.516 1.683 -2.924 1.00 88.81 89 GLY A CA 1
ATOM 723 C C . GLY A 1 89 ? -7.686 0.882 -2.385 1.00 88.81 89 GLY A C 1
ATOM 724 O O . GLY A 1 89 ? -8.646 0.587 -3.094 1.00 88.81 89 GLY A O 1
ATOM 725 N N . ILE A 1 90 ? -7.615 0.560 -1.100 1.00 88.69 90 ILE A N 1
ATOM 726 C CA . ILE A 1 90 ? -8.679 -0.134 -0.385 1.00 88.69 90 ILE A CA 1
ATOM 727 C C . ILE A 1 90 ? -9.147 0.707 0.793 1.00 88.69 90 ILE A C 1
ATOM 729 O O . ILE A 1 90 ? -8.353 1.335 1.489 1.00 88.69 90 ILE A O 1
ATOM 733 N N . THR A 1 91 ? -10.450 0.681 1.046 1.00 88.88 91 THR A N 1
ATOM 734 C CA . THR A 1 91 ? -11.029 1.208 2.282 1.00 88.88 91 THR A CA 1
ATOM 735 C C . THR A 1 91 ? -11.313 0.044 3.218 1.00 88.88 91 THR A C 1
ATOM 737 O O . THR A 1 91 ? -11.899 -0.961 2.804 1.00 88.88 91 THR A O 1
ATOM 740 N N . LEU A 1 92 ? -10.917 0.181 4.478 1.00 88.62 92 LEU A N 1
ATOM 741 C CA . LEU A 1 92 ? -11.095 -0.832 5.512 1.00 88.62 92 LEU A CA 1
ATOM 742 C C . LEU A 1 92 ? -11.441 -0.183 6.854 1.00 88.62 92 LEU A C 1
ATOM 744 O O . LEU A 1 92 ? -11.284 1.025 7.038 1.00 88.62 92 LEU A O 1
ATOM 748 N N . TYR A 1 93 ? -11.938 -0.996 7.784 1.00 87.31 93 TYR A N 1
ATOM 749 C CA . TYR A 1 93 ? -12.147 -0.573 9.166 1.00 87.31 93 TYR A CA 1
ATOM 750 C C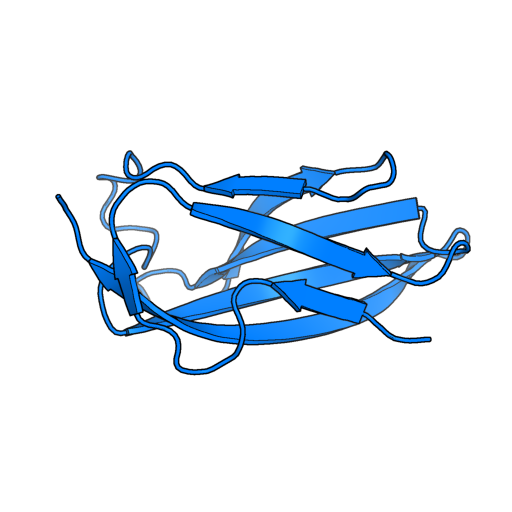 . TYR A 1 93 ? -11.113 -1.269 10.056 1.00 87.31 93 TYR A C 1
ATOM 752 O O . TYR A 1 93 ? -11.220 -2.478 10.277 1.00 87.31 93 TYR A O 1
ATOM 760 N N . LYS A 1 94 ? -10.096 -0.532 10.523 1.00 84.56 94 LYS A N 1
ATOM 761 C CA . LYS A 1 94 ? -9.025 -1.063 11.384 1.00 84.56 94 LYS A CA 1
ATOM 762 C C . LYS A 1 94 ? -9.345 -0.799 12.853 1.00 84.56 94 LYS A C 1
ATOM 764 O O . LYS A 1 94 ? -9.633 0.329 13.240 1.00 84.56 94 LYS A O 1
ATOM 769 N N . VAL A 1 95 ? -9.326 -1.850 13.665 1.00 82.38 95 VAL A N 1
ATOM 770 C CA . VAL A 1 95 ? -9.692 -1.813 15.086 1.00 82.38 95 VAL A CA 1
ATOM 771 C C . VAL A 1 95 ? -8.457 -2.050 15.947 1.00 82.38 95 VAL A C 1
ATOM 773 O O . VAL A 1 95 ? -7.737 -3.026 15.726 1.00 82.38 95 VAL A O 1
ATOM 776 N N . LYS A 1 96 ? -8.250 -1.179 16.942 1.00 77.38 96 LYS A N 1
ATOM 777 C CA . LYS A 1 96 ? -7.224 -1.337 17.982 1.00 77.38 96 LYS A CA 1
ATOM 778 C C . LYS A 1 96 ? -7.581 -2.484 18.924 1.00 77.38 96 LYS A C 1
ATOM 780 O O . LYS A 1 96 ? -8.749 -2.630 19.291 1.00 77.38 96 LYS A O 1
ATOM 785 N N . LEU A 1 97 ? -6.588 -3.311 19.253 1.00 65.19 97 LEU A N 1
ATOM 786 C CA . LEU A 1 97 ? -6.702 -4.366 20.267 1.00 65.19 97 LEU A CA 1
ATOM 787 C C . LEU A 1 97 ? -6.600 -3.793 21.681 1.00 65.19 97 LEU A C 1
ATOM 789 O O . LEU A 1 97 ? -5.759 -2.892 21.889 1.00 65.19 97 LEU A O 1
#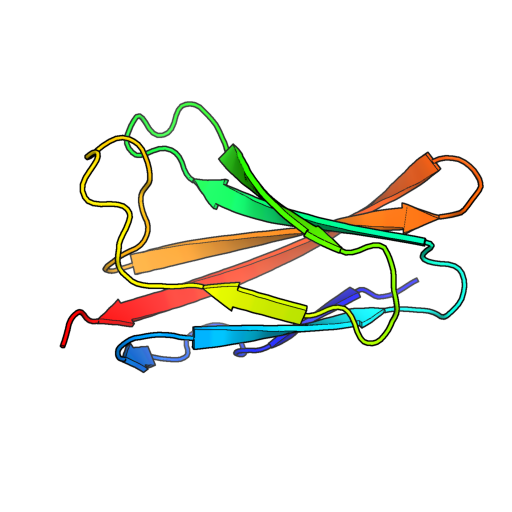

Secondary structure (DSSP, 8-state):
--EEEESPTT-EEESSEEEEEEE-TTEEEEEEEEEBTTSS-EEEEEEE-SSSEEEEE-S---SSSB--SEEEEEEEEEEETT--EEEEEEEEEEE--

Mean predicted aligned error: 5.1 Å

Nearest PDB structures (foldseek):
  1epf-assembly1_A  TM=5.617E-01  e=4.715E-02  Rattus norvegicus
  8sku-assembly1_R  TM=5.190E-01  e=2.292E-02  Homo sapiens
  1qz1-assembly1_A-2  TM=5.568E-01  e=9.701E-02  Rattus norvegic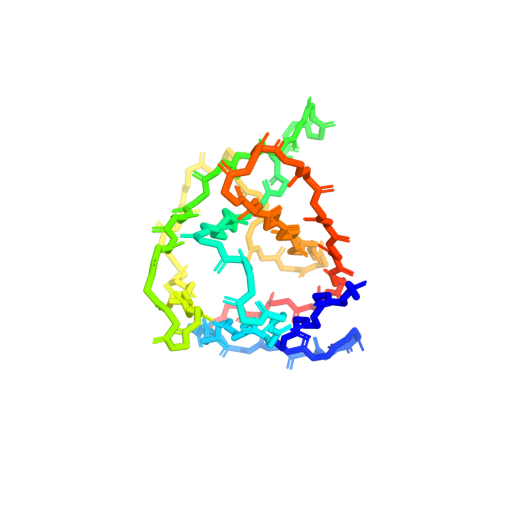us
  8yt8-assembly1_O  TM=4.768E-01  e=5.569E-02  Mus musculus
  7q5z-assembly1_A  TM=5.692E-01  e=2.357E-01  Homo sapiens

Solvent-accessible surface area (backbone atoms only — not comparable to full-atom values): 5572 Å² total; per-residue (Å²): 140,56,66,45,66,37,70,57,70,74,42,78,45,66,54,63,42,71,36,38,46,52,60,50,90,63,52,49,35,37,37,34,29,35,36,28,54,83,72,80,52,68,45,80,75,44,77,35,64,57,85,80,35,63,45,80,48,65,88,74,74,84,71,73,50,53,38,80,53,44,85,29,49,47,36,39,40,35,23,33,90,83,67,51,79,46,72,45,72,36,46,33,37,32,40,87,119